Protein AF-A0A937QI28-F1 (afdb_monomer_lite)

Sequence (176 aa):
MDSVILGILVTLAVWIFMKRRRINKGSSGILSRLFKGSRSQAQPPPEIPPEQRQIPRIGKAGTITKGQLKALKTNYFETTKQWSFEEAALVLDAVTYLRAVCTQFTGKKLPPIEVQNELLVFILKDKDLRDYIRNWGNNWRKTGVKDEIPKLKHNSQFEKVAEQITELIKIVEGSE

Structure (mmCIF, N/CA/C/O backbone):
data_AF-A0A937QI28-F1
#
_entry.id   AF-A0A937QI28-F1
#
loop_
_atom_site.group_PDB
_atom_site.id
_atom_site.type_symbol
_atom_site.label_atom_id
_atom_site.label_alt_id
_atom_site.label_comp_id
_atom_site.label_asym_id
_atom_site.label_entity_id
_atom_site.label_seq_id
_atom_site.pdbx_PDB_ins_code
_atom_site.Cartn_x
_atom_site.Cartn_y
_atom_site.Cartn_z
_atom_site.occupancy
_atom_site.B_iso_or_equiv
_atom_site.auth_seq_id
_atom_site.auth_comp_id
_atom_site.auth_asym_id
_atom_site.auth_atom_id
_atom_site.pdbx_PDB_model_num
ATOM 1 N N . MET A 1 1 ? -34.881 4.479 -36.190 1.00 51.19 1 MET A N 1
ATOM 2 C CA . MET A 1 1 ? -34.831 5.836 -35.589 1.00 51.19 1 MET A CA 1
ATOM 3 C C . MET A 1 1 ? -33.680 5.904 -34.580 1.00 51.19 1 MET A C 1
ATOM 5 O O . MET A 1 1 ? -33.787 6.523 -33.529 1.00 51.19 1 MET A O 1
ATOM 9 N N . ASP A 1 2 ? -32.540 5.297 -34.926 1.00 55.69 2 ASP A N 1
ATOM 10 C CA . ASP A 1 2 ? -31.585 4.813 -33.919 1.00 55.69 2 ASP A CA 1
ATOM 11 C C . ASP A 1 2 ? -30.293 5.641 -33.878 1.00 55.69 2 ASP A C 1
ATOM 13 O O . ASP A 1 2 ? -29.611 5.688 -32.858 1.00 55.69 2 ASP A O 1
ATOM 17 N N . SER A 1 3 ? -29.984 6.384 -34.947 1.00 61.28 3 SER A N 1
ATOM 18 C CA . SER A 1 3 ? -28.769 7.210 -35.023 1.00 61.28 3 SER A CA 1
ATOM 19 C C . SER A 1 3 ? -28.861 8.521 -34.235 1.00 61.28 3 SER A C 1
ATOM 21 O O . SER A 1 3 ? -27.852 8.987 -33.712 1.00 61.28 3 SER A O 1
ATOM 23 N N . VAL A 1 4 ? -30.058 9.106 -34.099 1.00 63.91 4 VAL A N 1
ATOM 24 C CA . VAL A 1 4 ? -30.250 10.359 -33.340 1.00 63.91 4 VAL A CA 1
ATOM 25 C C . VAL A 1 4 ? -30.142 10.100 -31.836 1.00 63.91 4 VAL A C 1
ATOM 27 O O . VAL A 1 4 ? -29.481 10.850 -31.120 1.00 63.91 4 VAL A O 1
ATOM 30 N N . ILE A 1 5 ? -30.708 8.985 -31.366 1.00 65.31 5 ILE A N 1
ATOM 31 C CA . ILE A 1 5 ? -30.657 8.570 -29.958 1.00 65.31 5 ILE A CA 1
ATOM 32 C C . ILE A 1 5 ? -29.212 8.246 -29.548 1.00 65.31 5 ILE A C 1
ATOM 34 O O . ILE A 1 5 ? -28.769 8.649 -28.471 1.00 65.31 5 ILE A O 1
ATOM 38 N N . LEU A 1 6 ? -28.438 7.606 -30.435 1.00 62.44 6 LEU A N 1
ATOM 39 C CA . LEU A 1 6 ? -27.023 7.321 -30.185 1.00 62.44 6 LEU A CA 1
ATOM 40 C C . LEU A 1 6 ? -26.180 8.607 -30.106 1.00 62.44 6 LEU A C 1
ATOM 42 O O . LEU A 1 6 ? -25.322 8.731 -29.234 1.00 62.44 6 LEU A O 1
ATOM 46 N N . GLY A 1 7 ? -26.461 9.592 -30.967 1.00 65.75 7 GLY A N 1
ATOM 47 C CA . GLY A 1 7 ? -25.787 10.893 -30.947 1.00 65.75 7 GLY A CA 1
ATOM 48 C C . GLY A 1 7 ? -26.010 11.667 -29.643 1.00 65.75 7 GLY A C 1
ATOM 49 O O . GLY A 1 7 ? -25.064 12.237 -29.091 1.00 65.75 7 GLY A O 1
ATOM 50 N N . ILE A 1 8 ? -27.235 11.623 -29.107 1.00 73.44 8 ILE A N 1
ATOM 51 C CA . ILE A 1 8 ? -27.602 12.256 -27.828 1.00 73.44 8 ILE A CA 1
ATOM 52 C C . ILE A 1 8 ? -26.935 11.534 -26.645 1.00 73.44 8 ILE A C 1
ATOM 54 O O . ILE A 1 8 ? -26.416 12.176 -25.732 1.00 73.44 8 ILE A O 1
ATOM 58 N N . LEU A 1 9 ? -26.862 10.200 -26.675 1.00 67.50 9 LEU A N 1
ATOM 59 C CA . LEU A 1 9 ? -26.188 9.416 -25.634 1.00 67.50 9 LEU A CA 1
ATOM 60 C C . LEU A 1 9 ? -24.677 9.673 -25.583 1.00 67.50 9 LEU A C 1
ATOM 62 O O . LEU A 1 9 ? -24.117 9.825 -24.496 1.00 67.50 9 LEU A O 1
ATOM 66 N N . VAL A 1 10 ? -24.013 9.772 -26.738 1.00 71.62 10 VAL A N 1
ATOM 67 C CA . VAL A 1 10 ? -22.568 10.050 -26.798 1.00 71.62 10 VAL A CA 1
ATOM 68 C C . VAL A 1 10 ? -22.261 11.467 -26.313 1.00 71.62 10 VAL A C 1
ATOM 70 O O . VAL A 1 10 ? -21.320 11.663 -25.542 1.00 71.62 10 VAL A O 1
ATOM 73 N N . THR A 1 11 ? -23.074 12.456 -26.690 1.00 68.06 11 THR A N 1
ATOM 74 C CA . THR A 1 11 ? -22.901 13.834 -26.203 1.00 68.06 11 THR A CA 1
ATOM 75 C C . THR A 1 11 ? -23.165 13.954 -24.703 1.00 68.06 11 THR A C 1
ATOM 77 O O . THR A 1 11 ? -22.391 14.622 -24.015 1.00 68.06 11 THR A O 1
ATOM 80 N N . LEU A 1 12 ? -24.156 13.241 -24.155 1.00 62.56 12 LEU A N 1
ATOM 81 C CA . LEU A 1 12 ? -24.378 13.163 -22.707 1.00 62.56 12 LEU A CA 1
ATOM 82 C C . LEU A 1 12 ? -23.222 12.468 -21.976 1.00 62.56 12 LEU A C 1
ATOM 84 O O . LEU A 1 12 ? -22.781 12.959 -20.938 1.00 62.56 12 LEU A O 1
ATOM 88 N N . ALA A 1 13 ? -22.674 11.381 -22.523 1.00 64.75 13 ALA A N 1
ATOM 89 C CA . ALA A 1 13 ? -21.540 10.677 -21.926 1.00 64.75 13 ALA A CA 1
ATOM 90 C C . ALA A 1 13 ? -20.270 11.545 -21.902 1.00 64.75 13 ALA A C 1
ATOM 92 O O . ALA A 1 13 ? -19.591 11.621 -20.876 1.00 64.75 13 ALA A O 1
ATOM 93 N N . VAL A 1 14 ? -19.976 12.259 -22.995 1.00 68.38 14 VAL A N 1
ATOM 94 C CA . VAL A 1 14 ? -18.844 13.1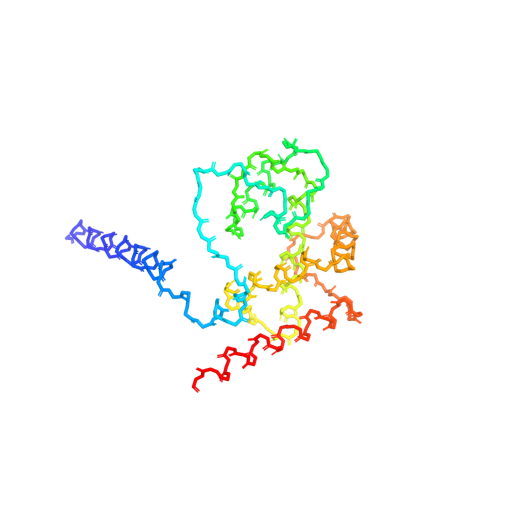96 -23.072 1.00 68.38 14 VAL A CA 1
ATOM 95 C C . VAL A 1 14 ? -19.069 14.400 -22.158 1.00 68.38 14 VAL A C 1
ATOM 97 O O . VAL A 1 14 ? -18.143 14.812 -21.459 1.00 68.38 14 VAL A O 1
ATOM 100 N N . TRP A 1 15 ? -20.290 14.934 -22.082 1.00 74.38 15 TRP A N 1
ATOM 101 C CA . TRP A 1 15 ? -20.614 16.047 -21.191 1.00 74.38 15 TRP A CA 1
ATOM 102 C C . TRP A 1 15 ? -20.521 15.653 -19.713 1.00 74.38 15 TRP A C 1
ATOM 104 O O . TRP A 1 15 ? -19.914 16.386 -18.936 1.00 74.38 15 TRP A O 1
ATOM 114 N N . ILE A 1 16 ? -21.013 14.474 -19.318 1.00 68.50 16 ILE A N 1
ATOM 115 C CA . ILE A 1 16 ? -20.854 13.932 -17.957 1.00 68.50 16 ILE A CA 1
ATOM 116 C C . ILE A 1 16 ? -19.370 13.690 -17.648 1.00 68.50 16 ILE A C 1
ATOM 118 O O . ILE A 1 16 ? -18.891 14.070 -16.577 1.00 68.50 16 ILE A O 1
ATOM 122 N N . PHE A 1 17 ? -18.611 13.135 -18.597 1.00 63.41 17 PHE A N 1
ATOM 123 C CA . PHE A 1 17 ? -17.169 12.921 -18.459 1.00 63.41 17 PHE A CA 1
ATOM 124 C C . PHE A 1 17 ? -16.392 14.244 -18.306 1.00 63.41 17 PHE A C 1
ATOM 126 O O . PHE A 1 17 ? -15.513 14.362 -17.446 1.00 63.41 17 PHE A O 1
ATOM 133 N N . MET A 1 18 ? -16.749 15.279 -19.072 1.00 68.88 18 MET A N 1
ATOM 134 C CA . MET A 1 18 ? -16.146 16.613 -18.977 1.00 68.88 18 MET A CA 1
ATOM 135 C C . MET A 1 18 ? -16.598 17.380 -17.728 1.00 68.88 18 MET A C 1
ATOM 137 O O . MET A 1 18 ? -15.780 18.065 -17.111 1.00 68.88 18 MET A O 1
ATOM 141 N N . LYS A 1 19 ? -17.858 17.241 -17.303 1.00 54.84 19 LYS A N 1
ATOM 142 C CA . LYS A 1 19 ? -18.390 17.837 -16.069 1.00 54.84 19 LYS A CA 1
ATOM 143 C C . LYS A 1 19 ? -17.710 17.238 -14.836 1.00 54.84 19 LYS A C 1
ATOM 145 O O . LYS A 1 19 ? -17.299 17.986 -13.953 1.00 54.84 19 LYS A O 1
ATOM 150 N N . ARG A 1 20 ? -17.457 15.922 -14.830 1.00 49.38 20 ARG A N 1
ATOM 151 C CA . ARG A 1 20 ? -16.676 15.244 -13.779 1.00 49.38 20 ARG A CA 1
ATOM 152 C C . ARG A 1 20 ? -15.210 15.701 -13.754 1.00 49.38 20 ARG A C 1
ATOM 154 O O . ARG A 1 20 ? -14.646 15.864 -12.678 1.00 49.38 20 ARG A O 1
ATOM 161 N N . ARG A 1 21 ? -14.610 16.016 -14.912 1.00 53.75 21 ARG A N 1
ATOM 162 C CA . ARG A 1 21 ? -13.269 16.637 -14.979 1.00 53.75 21 ARG A CA 1
ATOM 163 C C . ARG A 1 21 ? -13.235 18.111 -14.556 1.00 53.75 21 ARG A C 1
ATOM 165 O O . ARG A 1 21 ? -12.201 18.545 -14.056 1.00 53.75 21 ARG A O 1
ATOM 172 N N . ARG A 1 22 ? -14.316 18.886 -14.728 1.00 48.72 22 ARG A N 1
ATOM 173 C CA . ARG A 1 22 ? -14.370 20.293 -14.274 1.00 48.72 22 ARG A CA 1
ATOM 174 C C . ARG A 1 22 ? -14.576 20.434 -12.764 1.00 48.72 22 ARG A C 1
ATOM 176 O O . ARG A 1 22 ? -14.018 21.362 -12.190 1.00 48.72 22 ARG A O 1
ATOM 183 N N . ILE A 1 23 ? -15.273 19.503 -12.111 1.00 46.62 23 ILE A N 1
ATOM 184 C CA . ILE A 1 23 ? -15.376 19.481 -10.637 1.00 46.62 23 ILE A CA 1
ATOM 185 C C . ILE A 1 23 ? -13.998 19.193 -9.994 1.00 46.62 23 ILE A C 1
ATOM 187 O O . ILE A 1 23 ? -13.667 19.760 -8.955 1.00 46.62 23 ILE A O 1
ATOM 191 N N . ASN A 1 24 ? -13.114 18.468 -10.695 1.00 47.03 24 ASN A N 1
ATOM 192 C CA . ASN A 1 24 ? -11.718 18.236 -10.290 1.00 47.03 24 ASN A CA 1
ATOM 193 C C . ASN A 1 24 ? -10.749 19.418 -10.502 1.00 47.03 24 ASN A C 1
ATOM 195 O O . ASN A 1 24 ? -9.546 19.259 -10.308 1.00 47.03 24 ASN A O 1
ATOM 199 N N . LYS A 1 25 ? -11.236 20.612 -10.86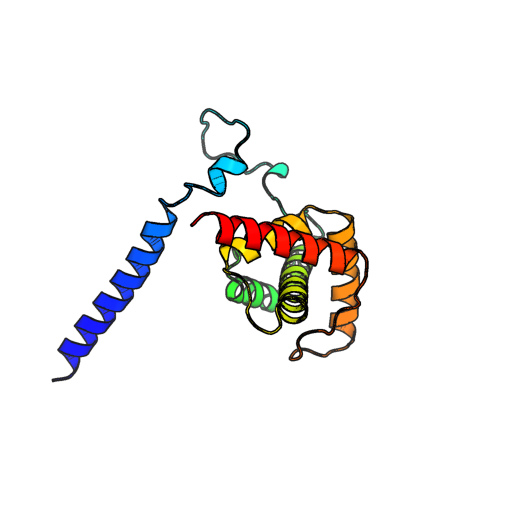7 1.00 45.38 25 LYS A N 1
ATOM 200 C CA . LYS A 1 25 ? -10.440 21.854 -10.815 1.00 45.38 25 LYS A CA 1
ATOM 201 C C . LYS A 1 25 ? -10.948 22.873 -9.787 1.00 45.38 25 LYS A C 1
ATOM 203 O O . LYS A 1 25 ? -10.423 23.979 -9.748 1.00 45.38 25 LYS A O 1
ATOM 208 N N . GLY A 1 26 ? -11.925 22.516 -8.947 1.00 45.94 26 GLY A N 1
ATOM 209 C CA . GLY A 1 26 ? -12.591 23.498 -8.082 1.00 45.94 26 GLY A CA 1
ATOM 210 C C . GLY A 1 26 ? -13.101 23.022 -6.725 1.00 45.94 26 GLY A C 1
ATOM 211 O O . GLY A 1 26 ? -13.805 23.791 -6.087 1.00 45.94 26 GLY A O 1
ATOM 212 N N . SER A 1 27 ? -12.760 21.819 -6.249 1.00 42.12 27 SER A N 1
ATOM 213 C CA . SER A 1 27 ? -13.142 21.373 -4.894 1.00 42.12 27 SER A CA 1
ATOM 214 C C . SER A 1 27 ? -11.938 21.009 -4.019 1.00 42.12 27 SER A C 1
ATOM 216 O O . SER A 1 27 ? -11.970 20.084 -3.215 1.00 42.12 27 SER A O 1
ATOM 218 N N . SER A 1 28 ? -10.861 21.786 -4.148 1.00 47.78 28 SER A N 1
ATOM 219 C CA . SER A 1 28 ? -9.776 21.887 -3.160 1.00 47.78 28 SER A CA 1
ATOM 220 C C . SER A 1 28 ? -10.195 22.826 -2.016 1.00 47.78 28 SER A C 1
ATOM 222 O O . SER A 1 28 ? -9.581 23.869 -1.785 1.00 47.78 28 SER A O 1
ATOM 224 N N . GLY A 1 29 ? -11.317 22.512 -1.364 1.00 44.38 29 GLY A N 1
ATOM 225 C CA . GLY A 1 29 ? -11.944 23.391 -0.375 1.00 44.38 29 GLY A CA 1
ATOM 226 C C . GLY A 1 29 ? -11.656 23.014 1.073 1.00 44.38 29 GLY A C 1
ATOM 227 O O . GLY A 1 29 ? -11.327 23.891 1.860 1.00 44.38 29 GLY A O 1
ATOM 228 N N . ILE A 1 30 ? -11.764 21.733 1.432 1.00 49.25 30 ILE A N 1
ATOM 229 C CA . ILE A 1 30 ? -11.817 21.321 2.847 1.00 49.25 30 ILE A CA 1
ATOM 230 C C . ILE A 1 30 ? -10.573 20.514 3.225 1.00 49.25 30 ILE A C 1
ATOM 232 O O . ILE A 1 30 ? -9.759 20.987 4.016 1.00 49.25 30 ILE A O 1
ATOM 236 N N . LEU A 1 31 ? -10.328 19.378 2.564 1.00 47.03 31 LEU A N 1
ATOM 237 C CA . LEU A 1 31 ? -9.132 18.561 2.815 1.00 47.03 31 LEU A CA 1
ATOM 238 C C . LEU A 1 31 ? -7.833 19.331 2.535 1.00 47.03 31 LEU A C 1
ATOM 240 O O . LEU A 1 31 ? -6.912 19.327 3.340 1.00 47.03 31 LEU A O 1
ATOM 244 N N . SER A 1 32 ? -7.768 20.110 1.454 1.00 49.22 32 SER A N 1
ATOM 245 C CA . SER A 1 32 ? -6.570 20.896 1.136 1.00 49.22 32 SER A CA 1
ATOM 246 C C . SER A 1 32 ? -6.347 22.119 2.030 1.00 49.22 32 SER A C 1
ATOM 248 O O . SER A 1 32 ? -5.283 22.716 1.922 1.00 49.22 32 SER A O 1
ATOM 250 N N . ARG A 1 33 ? -7.318 22.550 2.851 1.00 48.81 33 ARG A N 1
ATOM 251 C CA . ARG A 1 33 ? -7.133 23.660 3.811 1.00 48.81 33 ARG A CA 1
ATOM 252 C C . ARG A 1 33 ? -6.566 23.178 5.144 1.00 48.81 33 ARG A C 1
ATOM 254 O O . ARG A 1 33 ? -5.820 23.922 5.766 1.00 48.81 33 ARG A O 1
ATOM 261 N N . LEU A 1 34 ? -6.845 21.932 5.526 1.00 52.25 34 LEU A N 1
ATOM 262 C CA . LEU A 1 34 ? -6.306 21.318 6.742 1.00 52.25 34 LEU A CA 1
ATOM 263 C C . LEU A 1 34 ? -4.800 21.011 6.647 1.00 52.25 34 LEU A C 1
ATOM 265 O O . LEU A 1 34 ? -4.119 20.981 7.664 1.00 52.25 34 LEU A O 1
ATOM 269 N N . PHE A 1 35 ? -4.255 20.856 5.435 1.00 49.03 35 PHE A N 1
ATOM 270 C CA . PHE A 1 35 ? -2.873 20.398 5.224 1.00 49.03 35 PHE A CA 1
ATOM 271 C C . PHE A 1 35 ? -1.940 21.420 4.542 1.00 49.03 35 PHE A C 1
ATOM 273 O O . PHE A 1 35 ? -0.882 21.049 4.032 1.00 49.03 35 PHE A O 1
ATOM 280 N N . LYS A 1 36 ? -2.292 22.716 4.500 1.00 41.00 36 LYS A N 1
ATOM 281 C CA . LYS A 1 36 ? -1.543 23.730 3.727 1.00 41.00 36 LYS A CA 1
ATOM 282 C C . LYS A 1 36 ? -0.691 24.654 4.600 1.00 41.00 36 LYS A C 1
ATOM 284 O O . LYS A 1 36 ? -1.049 25.799 4.854 1.00 41.00 36 LYS A O 1
ATOM 289 N N . GLY A 1 37 ? 0.487 24.171 4.987 1.00 37.31 37 GLY A N 1
ATOM 290 C CA . GLY A 1 37 ? 1.600 25.033 5.389 1.00 37.31 37 GLY A CA 1
ATOM 291 C C . GLY A 1 37 ? 2.241 25.701 4.163 1.00 37.31 37 GLY A C 1
ATOM 292 O O . GLY A 1 37 ? 2.741 25.010 3.282 1.00 37.31 37 GLY A O 1
ATOM 293 N N . SER A 1 38 ? 2.153 27.034 4.111 1.00 46.91 38 SER A N 1
ATOM 294 C CA . SER A 1 38 ? 2.869 28.034 3.292 1.00 46.91 38 SER A CA 1
ATOM 295 C C . SER A 1 38 ? 3.606 27.612 2.010 1.00 46.91 38 SER A C 1
ATOM 297 O O . SER A 1 38 ? 4.664 26.988 2.057 1.00 46.91 38 SER A O 1
ATOM 299 N N . ARG A 1 39 ? 3.179 28.165 0.861 1.00 36.25 39 ARG A N 1
ATOM 300 C CA . ARG A 1 39 ? 4.106 28.497 -0.241 1.00 36.25 39 ARG A CA 1
ATOM 301 C C . ARG A 1 39 ? 3.553 29.607 -1.141 1.00 36.25 39 ARG A C 1
ATOM 303 O O . ARG A 1 39 ? 2.498 29.436 -1.748 1.00 36.25 39 ARG A O 1
ATOM 310 N N . SER A 1 40 ? 4.298 30.709 -1.240 1.00 39.31 40 SER A N 1
ATOM 311 C CA . SER A 1 40 ? 4.074 31.811 -2.181 1.00 39.31 40 SER A CA 1
ATOM 312 C C . SER A 1 40 ? 5.148 31.838 -3.270 1.00 39.31 40 SER A C 1
ATOM 314 O O . SER A 1 40 ? 6.327 31.655 -2.987 1.00 39.31 40 SER A O 1
ATOM 316 N N . GLN A 1 41 ? 4.666 32.174 -4.469 1.00 39.19 41 GLN A N 1
ATOM 317 C CA . GLN A 1 41 ? 5.325 32.754 -5.647 1.00 39.19 41 GLN A CA 1
ATOM 318 C C . GLN A 1 41 ? 6.221 31.909 -6.568 1.00 39.19 41 GLN A C 1
ATOM 320 O O . GLN A 1 41 ? 6.757 30.862 -6.227 1.00 39.19 41 GLN A O 1
ATOM 325 N N . ALA A 1 42 ? 6.229 32.380 -7.818 1.00 48.72 42 ALA A N 1
ATOM 326 C CA . ALA A 1 42 ? 6.292 31.645 -9.071 1.00 48.72 42 ALA A CA 1
ATOM 327 C C . ALA A 1 42 ? 7.649 31.775 -9.781 1.00 48.72 42 ALA A C 1
ATOM 329 O O . ALA A 1 42 ? 8.267 32.835 -9.738 1.00 48.72 42 ALA A O 1
ATOM 330 N N . GLN A 1 43 ? 8.056 30.713 -10.485 1.00 30.94 43 GLN A N 1
ATOM 331 C CA . GLN A 1 43 ? 9.223 30.630 -11.377 1.00 30.94 43 GLN A CA 1
ATOM 332 C C . GLN A 1 43 ? 8.920 29.649 -12.544 1.00 30.94 43 GLN A C 1
ATOM 334 O O . GLN A 1 43 ? 7.990 28.845 -12.403 1.00 30.94 43 GLN A O 1
ATOM 339 N N . PRO A 1 44 ? 9.613 29.747 -13.707 1.00 38.59 44 PRO A N 1
ATOM 340 C CA . PRO A 1 44 ? 9.341 28.958 -14.930 1.00 38.59 44 PRO A CA 1
ATOM 341 C C . PRO A 1 44 ? 9.423 27.443 -14.664 1.00 38.59 44 PRO A C 1
ATOM 343 O O . PRO A 1 44 ? 10.032 27.085 -13.660 1.00 38.59 44 PRO A O 1
ATOM 346 N N . PRO A 1 45 ? 8.820 26.556 -15.500 1.00 44.50 45 PRO A N 1
ATOM 347 C CA . PRO A 1 45 ? 8.500 25.177 -15.116 1.00 44.50 45 PRO A CA 1
ATOM 348 C C . PRO A 1 45 ? 9.737 24.463 -14.562 1.00 44.50 45 PRO A C 1
ATOM 350 O O . PRO A 1 45 ? 10.634 24.126 -15.337 1.00 44.50 45 PRO A O 1
ATOM 353 N N . PRO A 1 46 ? 9.831 24.277 -13.236 1.00 38.59 46 PRO A N 1
ATOM 354 C CA . PRO A 1 46 ? 11.041 23.748 -12.648 1.00 38.59 46 PRO A CA 1
ATOM 355 C C . PRO A 1 46 ? 11.113 22.260 -12.973 1.00 38.59 46 PRO A C 1
ATOM 357 O O . PRO A 1 46 ? 10.103 21.551 -12.916 1.00 38.59 46 PRO A O 1
ATOM 360 N N . GLU A 1 47 ? 12.313 21.770 -13.281 1.00 47.97 47 GLU A N 1
ATOM 361 C CA . GLU A 1 47 ? 12.625 20.357 -13.097 1.00 47.97 47 GLU A CA 1
ATOM 362 C C . GLU A 1 47 ? 12.214 19.995 -11.671 1.00 47.97 47 GLU A C 1
ATOM 364 O O . GLU A 1 47 ? 12.791 20.490 -10.706 1.00 47.97 47 GLU A O 1
ATOM 369 N N . ILE A 1 48 ? 11.135 19.219 -11.546 1.00 41.47 48 ILE A N 1
ATOM 370 C CA . ILE A 1 48 ? 10.502 18.887 -10.270 1.00 41.47 48 ILE A CA 1
ATOM 371 C C . ILE A 1 48 ? 11.593 18.323 -9.345 1.00 41.47 48 ILE A C 1
ATOM 373 O O . ILE A 1 48 ? 12.090 17.221 -9.627 1.00 41.47 48 ILE A O 1
ATOM 377 N N . PRO A 1 49 ? 11.980 19.044 -8.269 1.00 38.09 49 PRO A N 1
ATOM 378 C CA . PRO A 1 49 ? 13.031 18.604 -7.366 1.00 38.09 49 PRO A CA 1
ATOM 379 C C . PRO A 1 49 ? 12.686 17.217 -6.822 1.00 38.09 49 PRO A C 1
ATOM 381 O O . PRO A 1 49 ? 11.502 16.926 -6.611 1.00 38.09 49 PRO A O 1
ATOM 384 N N . PRO A 1 50 ? 13.672 16.341 -6.575 1.00 47.06 50 PRO A N 1
ATOM 385 C CA . PRO A 1 50 ? 13.415 14.972 -6.140 1.00 47.06 50 PRO A CA 1
ATOM 386 C C . PRO A 1 50 ? 12.515 14.880 -4.893 1.00 47.06 50 PRO A C 1
ATOM 388 O O . PRO A 1 50 ? 11.776 13.909 -4.770 1.00 47.06 50 PRO A O 1
ATOM 391 N N . GLU A 1 51 ? 12.489 15.914 -4.047 1.00 40.06 51 GLU A N 1
ATOM 392 C CA . GLU A 1 51 ? 11.625 16.038 -2.861 1.00 40.06 51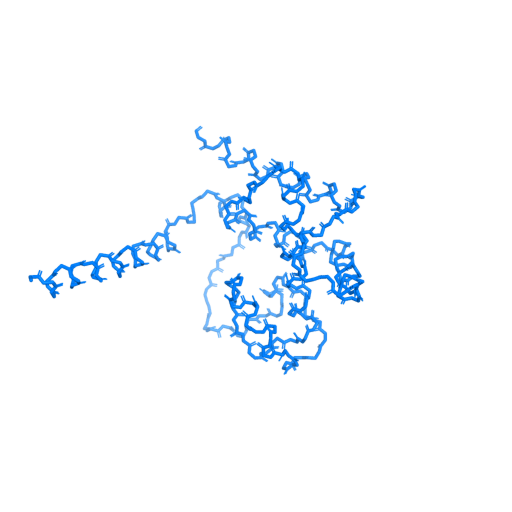 GLU A CA 1
ATOM 393 C C . GLU A 1 51 ? 10.118 16.156 -3.153 1.00 40.06 51 GLU A C 1
ATOM 395 O O . GLU A 1 51 ? 9.300 15.818 -2.302 1.00 40.06 51 GLU A O 1
ATOM 400 N N . GLN A 1 52 ? 9.711 16.596 -4.349 1.00 39.41 52 GLN A N 1
ATOM 401 C CA . GLN A 1 52 ? 8.291 16.644 -4.735 1.00 39.41 52 GLN A CA 1
ATOM 402 C C . GLN A 1 52 ? 7.772 15.301 -5.270 1.00 39.41 52 GLN A C 1
ATOM 404 O O . GLN A 1 52 ? 6.569 15.141 -5.492 1.00 39.41 52 GLN A O 1
ATOM 409 N N . ARG A 1 53 ? 8.645 14.297 -5.429 1.00 45.19 53 ARG A N 1
ATOM 410 C CA . ARG A 1 53 ? 8.217 12.908 -5.613 1.00 45.19 53 ARG A CA 1
ATOM 411 C C . ARG A 1 53 ? 7.931 12.351 -4.225 1.00 45.19 53 ARG A C 1
ATOM 413 O O . ARG A 1 53 ? 8.824 11.869 -3.545 1.00 45.19 53 ARG A O 1
ATOM 420 N N . GLN A 1 54 ? 6.668 12.390 -3.813 1.00 53.84 54 GLN A N 1
ATOM 421 C CA . GLN A 1 54 ? 6.210 11.832 -2.530 1.00 53.84 54 GLN A CA 1
ATOM 422 C C . GLN A 1 54 ? 6.402 10.301 -2.414 1.00 53.84 54 GLN A C 1
ATOM 424 O O . GLN A 1 54 ? 6.040 9.704 -1.406 1.00 53.84 54 GLN A O 1
ATOM 429 N N . ILE A 1 55 ? 6.965 9.667 -3.446 1.00 59.59 55 ILE A N 1
ATOM 430 C CA . ILE A 1 55 ? 7.288 8.247 -3.534 1.00 59.59 55 ILE A CA 1
ATOM 431 C C . ILE A 1 55 ? 8.818 8.136 -3.571 1.00 59.59 55 ILE A C 1
ATOM 433 O O . ILE A 1 55 ? 9.444 8.813 -4.397 1.00 59.59 55 ILE A O 1
ATOM 437 N N . PRO A 1 56 ? 9.441 7.302 -2.720 1.00 64.31 56 PRO A N 1
ATOM 438 C CA . PRO A 1 56 ? 10.890 7.151 -2.719 1.00 64.31 56 PRO A CA 1
ATOM 439 C C . PRO A 1 56 ? 11.376 6.624 -4.068 1.00 64.31 56 PRO A C 1
ATOM 441 O O . PRO A 1 56 ? 10.831 5.658 -4.606 1.00 64.31 56 PRO A O 1
ATOM 444 N N . ARG A 1 57 ? 12.434 7.248 -4.594 1.00 77.19 57 ARG A N 1
ATOM 445 C CA . ARG A 1 57 ? 13.107 6.755 -5.794 1.00 77.19 57 ARG A CA 1
ATOM 446 C C . ARG A 1 57 ? 13.972 5.556 -5.435 1.00 77.19 57 ARG A C 1
ATOM 448 O O . ARG A 1 57 ? 14.906 5.687 -4.648 1.00 77.19 57 ARG A O 1
ATOM 455 N N . ILE A 1 58 ? 13.638 4.390 -5.978 1.00 81.06 58 ILE A N 1
ATOM 456 C CA . ILE A 1 58 ? 14.315 3.122 -5.681 1.00 81.06 58 ILE A CA 1
ATOM 457 C C . ILE A 1 58 ? 14.588 2.359 -6.969 1.00 81.06 58 ILE A C 1
ATOM 459 O O . ILE A 1 58 ? 13.772 2.372 -7.878 1.00 81.06 58 ILE A O 1
ATOM 463 N N . GLY A 1 59 ? 15.718 1.662 -7.046 1.00 84.56 59 GLY A N 1
ATOM 464 C CA . GLY A 1 59 ? 16.066 0.866 -8.224 1.00 84.56 59 GLY A CA 1
ATOM 465 C C . GLY A 1 59 ? 16.528 1.690 -9.428 1.00 84.56 59 GLY A C 1
ATOM 466 O O . GLY A 1 59 ? 16.881 2.864 -9.311 1.00 84.56 59 GLY A O 1
ATOM 467 N N . LYS A 1 60 ? 16.568 1.050 -10.601 1.00 85.50 60 LYS A N 1
ATOM 468 C CA . LYS A 1 60 ? 17.085 1.660 -11.836 1.00 85.50 60 LYS A CA 1
ATOM 469 C C . LYS A 1 60 ? 15.944 2.253 -12.659 1.00 85.50 60 LYS A C 1
ATOM 471 O O . LYS A 1 60 ? 15.069 1.519 -13.119 1.00 85.50 60 LYS A O 1
ATOM 476 N N . ALA A 1 61 ? 15.969 3.565 -12.880 1.00 87.88 61 ALA A N 1
ATOM 477 C CA . ALA A 1 61 ? 14.997 4.250 -13.732 1.00 87.88 61 ALA A CA 1
ATOM 478 C C . ALA A 1 61 ? 14.943 3.620 -15.135 1.00 87.88 61 ALA A C 1
ATOM 480 O O . ALA A 1 61 ? 15.961 3.173 -15.669 1.00 87.88 61 ALA A O 1
ATOM 481 N N . GLY A 1 62 ? 13.753 3.562 -15.734 1.00 85.12 62 GLY A N 1
ATOM 482 C CA . GLY A 1 62 ? 13.588 2.993 -17.075 1.00 85.12 62 GLY A CA 1
ATOM 483 C C . GLY A 1 62 ? 13.425 1.476 -17.131 1.00 85.12 62 GLY A C 1
ATOM 484 O O . GLY A 1 62 ? 13.287 0.931 -18.223 1.00 85.12 62 GLY A O 1
ATOM 485 N N . THR A 1 63 ? 13.434 0.783 -15.990 1.00 90.19 63 THR A N 1
ATOM 486 C CA . THR A 1 63 ? 13.316 -0.688 -15.937 1.00 90.19 63 THR A CA 1
ATOM 487 C C . THR A 1 63 ? 11.883 -1.195 -15.764 1.00 90.19 63 THR A C 1
ATOM 489 O O . THR A 1 63 ? 11.664 -2.405 -15.720 1.00 90.19 63 THR A O 1
ATOM 492 N N . ILE A 1 64 ? 10.891 -0.300 -15.693 1.00 90.75 64 ILE A N 1
ATOM 493 C CA . ILE A 1 64 ? 9.480 -0.682 -15.589 1.00 90.75 64 ILE A CA 1
ATOM 494 C C . ILE A 1 64 ? 9.040 -1.598 -16.744 1.00 90.75 64 ILE A C 1
ATOM 496 O O . ILE A 1 64 ? 9.294 -1.349 -17.924 1.00 90.75 64 ILE A O 1
ATOM 500 N N . THR A 1 65 ? 8.306 -2.657 -16.407 1.00 90.75 65 THR A N 1
ATOM 501 C CA . THR A 1 65 ? 7.775 -3.599 -17.401 1.00 90.75 65 THR A CA 1
ATOM 502 C C . THR A 1 65 ? 6.458 -3.116 -18.012 1.00 90.75 65 THR A C 1
ATOM 504 O O . THR A 1 65 ? 5.676 -2.395 -17.389 1.00 90.75 65 THR A O 1
ATOM 507 N N . LYS A 1 66 ? 6.133 -3.592 -19.225 1.00 90.62 66 LYS A N 1
ATOM 508 C CA . LYS A 1 66 ? 4.824 -3.335 -19.861 1.00 90.62 66 LYS A CA 1
ATOM 509 C C . LYS A 1 66 ? 3.650 -3.788 -18.980 1.00 90.62 66 LYS A C 1
ATOM 511 O O . LYS A 1 66 ? 2.620 -3.119 -18.946 1.00 90.62 66 LYS A O 1
ATOM 516 N N . GLY A 1 67 ? 3.814 -4.902 -18.262 1.00 88.88 67 GLY A N 1
ATOM 517 C CA . GLY A 1 67 ? 2.812 -5.426 -17.332 1.00 88.88 67 GLY A CA 1
ATOM 518 C C . GLY A 1 67 ? 2.548 -4.473 -16.166 1.00 88.88 67 GLY A C 1
ATOM 519 O O . GLY A 1 67 ? 1.396 -4.132 -15.906 1.00 88.88 67 GLY A O 1
ATOM 520 N N . GLN A 1 68 ? 3.606 -3.968 -15.527 1.00 88.12 68 GLN A N 1
ATOM 521 C CA . GLN A 1 68 ? 3.488 -2.975 -14.455 1.00 88.12 68 GLN A CA 1
ATOM 522 C C . GLN A 1 68 ? 2.893 -1.660 -14.955 1.00 88.12 68 GLN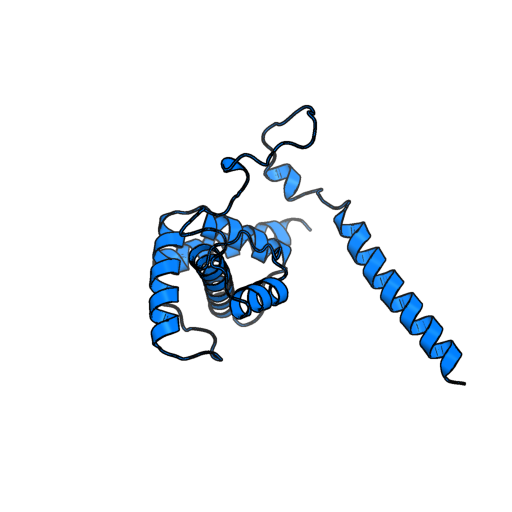 A C 1
ATOM 524 O O . GLN A 1 68 ? 2.037 -1.088 -14.292 1.00 88.12 68 GLN A O 1
ATOM 529 N N . LEU A 1 69 ? 3.273 -1.210 -16.151 1.00 87.69 69 LEU A N 1
ATOM 530 C CA . LEU A 1 69 ? 2.732 0.014 -16.737 1.00 87.69 69 LEU A CA 1
ATOM 531 C C . LEU A 1 69 ? 1.224 -0.111 -17.017 1.00 87.69 69 LEU A C 1
ATOM 533 O O . LEU A 1 69 ? 0.462 0.816 -16.742 1.00 87.69 69 LEU A O 1
ATOM 537 N N . LYS A 1 70 ? 0.770 -1.283 -17.485 1.00 89.81 70 LYS A N 1
ATOM 538 C CA . LYS A 1 70 ? -0.661 -1.596 -17.615 1.00 89.81 70 LYS A CA 1
ATOM 539 C C . LYS A 1 70 ? -1.358 -1.602 -16.250 1.00 89.81 70 LYS A C 1
ATOM 541 O O . LYS A 1 70 ? -2.412 -0.990 -16.125 1.00 89.81 70 LYS A O 1
ATOM 546 N N . ALA A 1 71 ? -0.769 -2.236 -15.236 1.00 85.69 71 ALA A N 1
ATOM 547 C CA . ALA A 1 71 ? -1.340 -2.295 -13.890 1.00 85.69 71 ALA A CA 1
ATOM 548 C C . ALA A 1 71 ? -1.431 -0.909 -13.223 1.00 85.69 71 ALA A C 1
ATOM 550 O O . ALA A 1 71 ? -2.451 -0.587 -12.617 1.00 85.69 71 ALA A O 1
ATOM 551 N N . LEU A 1 72 ? -0.415 -0.057 -13.379 1.00 84.56 72 LEU A N 1
ATOM 552 C CA . LEU A 1 72 ? -0.440 1.332 -12.912 1.00 84.56 72 LEU A CA 1
ATOM 553 C C . LEU A 1 72 ? -1.555 2.121 -13.601 1.00 84.56 72 LEU A C 1
ATOM 555 O O . LEU A 1 72 ? -2.336 2.787 -12.927 1.00 84.56 72 LEU A O 1
ATOM 559 N N . LYS A 1 73 ? -1.700 1.967 -14.925 1.00 85.38 73 LYS A N 1
ATOM 560 C CA . LYS A 1 73 ? -2.794 2.583 -15.688 1.00 85.38 73 LYS A CA 1
ATOM 561 C C . LYS A 1 73 ? -4.169 2.140 -15.186 1.00 85.38 73 LYS A C 1
ATOM 563 O O . LYS A 1 73 ? -5.058 2.973 -15.050 1.00 85.38 73 LYS A O 1
ATOM 568 N N . THR A 1 74 ? -4.345 0.847 -14.904 1.00 84.81 74 THR A N 1
ATOM 569 C CA . THR A 1 74 ? -5.594 0.296 -14.349 1.00 84.81 74 THR A CA 1
ATOM 570 C C . THR A 1 74 ? -5.923 0.885 -12.979 1.00 84.81 74 THR A C 1
ATOM 572 O O . THR A 1 74 ? -7.091 1.070 -12.663 1.00 84.81 74 THR A O 1
ATOM 575 N N . ASN A 1 75 ? -4.905 1.221 -12.188 1.00 79.00 75 ASN A N 1
ATOM 576 C CA . ASN A 1 75 ? -5.066 1.876 -10.893 1.00 79.00 75 ASN A CA 1
ATOM 577 C C . ASN A 1 75 ? -4.991 3.413 -10.977 1.00 79.00 75 ASN A C 1
ATOM 579 O O . ASN A 1 75 ? -4.826 4.065 -9.954 1.00 79.00 75 ASN A O 1
ATOM 583 N N . TYR A 1 76 ? -5.135 3.988 -12.177 1.00 80.06 76 TYR A N 1
ATOM 584 C CA . TYR A 1 76 ? -5.179 5.433 -12.432 1.00 80.06 76 TYR A CA 1
ATOM 585 C C . TYR A 1 76 ? -3.911 6.220 -12.053 1.00 80.06 76 TYR A C 1
ATOM 587 O O . TYR A 1 76 ? -3.972 7.437 -11.891 1.00 80.06 76 TYR A O 1
ATOM 595 N N . PHE A 1 77 ? -2.753 5.559 -11.975 1.00 80.25 77 PHE A N 1
ATOM 596 C CA . PHE A 1 77 ? -1.469 6.238 -11.785 1.00 80.25 77 PHE A CA 1
ATOM 597 C C . PHE A 1 77 ? -0.928 6.825 -13.091 1.00 80.25 77 PHE A C 1
ATOM 599 O O . PHE A 1 77 ? -1.196 6.326 -14.191 1.00 80.25 77 PHE A O 1
ATOM 606 N N . GLU A 1 78 ? -0.102 7.865 -12.960 1.00 75.56 78 GLU A N 1
ATOM 607 C CA . GLU A 1 78 ? 0.660 8.409 -14.080 1.00 75.56 78 GLU A CA 1
ATOM 608 C C . GLU A 1 78 ? 1.618 7.358 -14.638 1.00 75.56 78 GLU A C 1
ATOM 610 O O . GLU A 1 78 ? 2.477 6.817 -13.943 1.00 75.56 78 GLU A O 1
ATOM 615 N N . THR A 1 79 ? 1.481 7.083 -15.932 1.00 76.25 79 THR A N 1
ATOM 616 C CA . THR A 1 79 ? 2.336 6.119 -16.619 1.00 76.25 79 THR A CA 1
ATOM 617 C C . THR A 1 79 ? 3.465 6.855 -17.317 1.00 76.25 79 THR A C 1
ATOM 619 O O . THR A 1 79 ? 3.273 7.465 -18.365 1.00 76.25 79 THR A O 1
ATOM 622 N N . THR A 1 80 ? 4.668 6.799 -16.746 1.00 79.31 80 THR A N 1
ATOM 623 C CA . THR A 1 80 ? 5.871 7.311 -17.408 1.00 79.31 80 THR A CA 1
ATOM 624 C C . THR A 1 80 ? 6.919 6.212 -17.505 1.00 79.31 80 THR A C 1
ATOM 626 O O . THR A 1 80 ? 7.052 5.366 -16.622 1.00 79.31 80 THR A O 1
ATOM 629 N N . LYS A 1 81 ? 7.689 6.208 -18.599 1.00 79.25 81 LYS A N 1
ATOM 630 C CA . LYS A 1 81 ? 8.763 5.222 -18.802 1.00 79.25 81 LYS A CA 1
ATOM 631 C C . LYS A 1 81 ? 9.934 5.410 -17.835 1.00 79.25 81 LYS A C 1
ATOM 633 O O . LYS A 1 81 ? 10.812 4.570 -17.817 1.00 79.25 81 LYS A O 1
ATOM 638 N N . GLN A 1 82 ? 9.955 6.491 -17.057 1.00 83.00 82 GLN A N 1
ATOM 639 C CA . GLN A 1 82 ? 11.042 6.805 -16.127 1.00 83.00 82 GLN A CA 1
ATOM 640 C C . GLN A 1 82 ? 10.964 6.019 -14.814 1.00 83.00 82 GLN A C 1
ATOM 642 O O . GLN A 1 82 ? 11.916 6.038 -14.040 1.00 83.00 82 GLN A O 1
ATOM 647 N N . TRP A 1 83 ? 9.856 5.320 -14.560 1.00 81.69 83 TRP A N 1
ATOM 648 C CA . TRP A 1 83 ? 9.710 4.487 -13.371 1.00 81.69 83 TRP A CA 1
ATOM 649 C C . TRP A 1 83 ? 10.704 3.329 -13.405 1.00 81.69 83 TRP A C 1
ATOM 651 O O . TRP A 1 83 ? 10.975 2.743 -14.462 1.00 81.69 83 TRP A O 1
ATOM 661 N N . SER A 1 84 ? 11.236 2.984 -12.240 1.00 89.19 84 SER A N 1
ATOM 662 C CA . SER A 1 84 ? 11.924 1.710 -12.070 1.00 89.19 84 SER A CA 1
ATOM 663 C C . SER A 1 84 ? 10.927 0.564 -11.883 1.00 89.19 84 SER A C 1
ATOM 665 O O . SER A 1 84 ? 9.746 0.762 -11.570 1.00 89.19 84 SER A O 1
ATOM 667 N N . PHE A 1 85 ? 11.417 -0.660 -12.060 1.00 90.00 85 PHE A N 1
ATOM 668 C CA . PHE A 1 85 ? 10.685 -1.865 -11.706 1.00 90.00 85 PHE A CA 1
ATOM 669 C C . PHE A 1 85 ? 10.287 -1.867 -10.223 1.00 90.00 85 PHE A C 1
ATOM 671 O O . PHE A 1 85 ? 9.143 -2.182 -9.895 1.00 90.00 85 PHE A O 1
ATOM 678 N N . GLU A 1 86 ? 11.214 -1.511 -9.334 1.00 89.19 86 GLU A N 1
ATOM 679 C CA . GLU A 1 86 ? 11.036 -1.547 -7.884 1.00 89.19 86 GLU A CA 1
ATOM 680 C C . GLU A 1 86 ? 10.034 -0.496 -7.397 1.00 89.19 86 GLU A C 1
ATOM 682 O O . GLU A 1 86 ? 9.214 -0.796 -6.532 1.00 89.19 86 GLU A O 1
ATOM 687 N N . GLU A 1 87 ? 10.054 0.706 -7.980 1.00 87.38 87 GLU A N 1
ATOM 688 C CA . GLU A 1 87 ? 9.083 1.771 -7.698 1.00 87.38 87 GLU A CA 1
ATOM 689 C C . GLU A 1 87 ? 7.675 1.329 -8.074 1.00 87.38 87 GLU A C 1
ATOM 691 O O . GLU A 1 87 ? 6.747 1.411 -7.268 1.00 87.38 87 GLU A O 1
ATOM 696 N N . ALA A 1 88 ? 7.518 0.819 -9.298 1.00 89.31 88 ALA A N 1
ATOM 697 C CA . ALA A 1 88 ? 6.228 0.352 -9.778 1.00 89.31 88 ALA A CA 1
ATOM 698 C C . ALA A 1 88 ? 5.708 -0.819 -8.936 1.00 89.31 88 ALA A C 1
ATOM 700 O O . ALA A 1 88 ? 4.525 -0.856 -8.607 1.00 89.31 88 ALA A O 1
ATOM 701 N N . ALA A 1 89 ? 6.584 -1.755 -8.558 1.00 91.31 89 ALA A N 1
ATOM 702 C CA . ALA A 1 89 ? 6.227 -2.867 -7.685 1.00 91.31 89 ALA A CA 1
ATOM 703 C C . ALA A 1 89 ? 5.756 -2.378 -6.309 1.00 91.31 89 ALA A C 1
ATOM 705 O O . ALA A 1 89 ? 4.680 -2.777 -5.878 1.00 91.31 89 ALA A O 1
ATOM 706 N N . LEU A 1 90 ? 6.499 -1.472 -5.663 1.00 91.19 90 LEU A N 1
ATOM 707 C CA . LEU A 1 90 ? 6.144 -0.947 -4.343 1.00 91.19 90 LEU A CA 1
ATOM 708 C C . LEU A 1 90 ? 4.780 -0.247 -4.346 1.00 91.19 90 LEU A C 1
ATOM 710 O O . LEU A 1 90 ? 3.971 -0.479 -3.453 1.00 91.19 90 LEU A O 1
ATOM 714 N N . VAL A 1 91 ? 4.506 0.586 -5.353 1.00 89.56 91 VAL A N 1
ATOM 715 C CA . VAL A 1 91 ? 3.217 1.288 -5.464 1.00 89.56 91 VAL A CA 1
ATOM 716 C C . VAL A 1 91 ? 2.069 0.301 -5.669 1.00 89.56 91 VAL A C 1
ATOM 718 O O . VAL A 1 91 ? 1.039 0.405 -5.006 1.00 89.56 91 VAL A O 1
ATOM 721 N N . LEU A 1 92 ? 2.237 -0.681 -6.558 1.00 90.69 92 LEU A N 1
ATOM 722 C CA . LEU A 1 92 ? 1.211 -1.697 -6.810 1.00 90.69 92 LEU A CA 1
ATOM 723 C C . LEU A 1 92 ? 0.976 -2.598 -5.587 1.00 90.69 92 LEU A C 1
ATOM 725 O O . LEU A 1 92 ? -0.171 -2.951 -5.295 1.00 90.69 92 LEU A O 1
ATOM 729 N N . ASP A 1 93 ? 2.034 -2.924 -4.846 1.00 92.12 93 ASP A N 1
ATOM 730 C CA . ASP A 1 93 ? 1.946 -3.668 -3.590 1.00 92.12 93 ASP A CA 1
ATOM 731 C C . ASP A 1 93 ? 1.210 -2.853 -2.528 1.00 92.12 93 ASP A C 1
ATOM 733 O O . ASP A 1 93 ? 0.302 -3.377 -1.890 1.00 92.12 93 ASP A O 1
ATOM 737 N N . ALA A 1 94 ? 1.518 -1.561 -2.391 1.00 91.94 94 ALA A N 1
ATOM 738 C CA . ALA A 1 94 ? 0.834 -0.671 -1.456 1.00 91.94 94 ALA A CA 1
ATOM 739 C C . ALA A 1 94 ? -0.666 -0.545 -1.766 1.00 91.94 94 ALA A C 1
ATOM 741 O O . ALA A 1 94 ? -1.485 -0.600 -0.854 1.00 91.94 94 ALA A O 1
ATOM 742 N N . VAL A 1 95 ? -1.047 -0.454 -3.045 1.00 90.44 95 VAL A N 1
ATOM 743 C CA . VAL A 1 95 ? -2.459 -0.462 -3.477 1.00 90.44 95 VAL A CA 1
ATOM 744 C C . VAL A 1 95 ? -3.149 -1.766 -3.099 1.00 90.44 95 VAL A C 1
ATOM 746 O O . VAL A 1 95 ? -4.269 -1.754 -2.588 1.00 90.44 95 VAL A O 1
ATOM 749 N N . THR A 1 96 ? -2.488 -2.893 -3.349 1.00 91.25 96 THR A N 1
ATOM 750 C CA . THR A 1 96 ? -3.039 -4.217 -3.043 1.00 91.25 96 THR A CA 1
ATOM 751 C C . THR A 1 96 ? -3.203 -4.398 -1.536 1.00 91.25 96 THR A C 1
ATOM 753 O O . THR A 1 96 ? -4.270 -4.806 -1.077 1.00 91.25 96 THR A O 1
ATOM 756 N N . TYR A 1 97 ? -2.178 -4.028 -0.768 1.00 92.62 97 TYR A N 1
ATOM 757 C CA . TYR A 1 97 ? -2.188 -4.051 0.687 1.00 92.62 97 TYR A CA 1
ATOM 758 C C . TYR A 1 97 ? -3.303 -3.168 1.248 1.00 92.62 97 TYR A C 1
ATOM 760 O O . TYR A 1 97 ? -4.136 -3.653 2.007 1.00 92.62 97 TYR A O 1
ATOM 768 N N . LEU A 1 98 ? -3.391 -1.907 0.810 1.00 91.81 98 LEU A N 1
ATOM 769 C CA . LEU A 1 98 ? -4.423 -0.973 1.255 1.00 91.81 98 LEU A CA 1
ATOM 770 C C . LEU A 1 98 ? -5.829 -1.531 1.024 1.00 91.81 98 LEU A C 1
ATOM 772 O O . LEU A 1 98 ? -6.657 -1.522 1.931 1.00 91.81 98 LEU A O 1
ATOM 776 N N . ARG A 1 99 ? -6.108 -2.051 -0.175 1.00 89.25 99 ARG A N 1
ATOM 777 C CA . ARG A 1 99 ? -7.418 -2.642 -0.484 1.00 89.25 99 ARG A CA 1
ATOM 778 C C . ARG A 1 99 ? -7.729 -3.836 0.406 1.00 89.25 99 ARG A C 1
ATOM 780 O O . ARG A 1 99 ? -8.879 -3.993 0.813 1.00 89.25 99 ARG A O 1
ATOM 787 N N . ALA A 1 100 ? -6.730 -4.656 0.718 1.00 90.31 100 ALA A N 1
ATOM 788 C CA . ALA A 1 100 ? -6.888 -5.782 1.624 1.00 90.31 100 ALA A CA 1
ATOM 789 C C . ALA A 1 100 ? -7.160 -5.328 3.066 1.00 90.31 100 ALA A C 1
ATOM 791 O O . ALA A 1 100 ? -8.090 -5.855 3.675 1.00 90.31 100 ALA A O 1
ATOM 792 N N . VAL A 1 101 ? -6.446 -4.310 3.570 1.00 92.00 101 VAL A N 1
ATOM 793 C CA . VAL A 1 101 ? -6.719 -3.704 4.887 1.00 92.00 101 VAL A CA 1
ATOM 794 C C . VAL A 1 101 ? -8.134 -3.140 4.919 1.00 92.00 101 VAL A C 1
ATOM 796 O O . VAL A 1 101 ? -8.914 -3.522 5.783 1.00 92.00 101 VAL A O 1
ATOM 799 N N . CYS A 1 102 ? -8.508 -2.301 3.948 1.00 88.31 102 CYS A N 1
ATOM 800 C CA . CYS A 1 102 ? -9.853 -1.735 3.882 1.00 88.31 102 CYS A CA 1
ATOM 801 C C . CYS A 1 102 ? -10.918 -2.832 3.840 1.00 88.31 102 CYS A C 1
ATOM 803 O O . CYS A 1 102 ? -11.873 -2.767 4.597 1.00 88.31 102 CYS A O 1
ATOM 805 N N . THR A 1 103 ? -10.752 -3.863 3.008 1.00 87.88 103 THR A N 1
ATOM 806 C CA . THR A 1 103 ? -11.749 -4.939 2.895 1.00 87.88 103 THR A CA 1
ATOM 807 C C . THR A 1 103 ? -11.888 -5.733 4.194 1.00 87.88 103 THR A C 1
ATOM 809 O O . THR A 1 103 ? -13.007 -6.057 4.584 1.00 87.88 103 THR A O 1
ATOM 812 N N . GLN A 1 104 ? -10.777 -6.037 4.870 1.00 87.88 104 GLN A N 1
ATOM 813 C CA . GLN A 1 104 ? -10.790 -6.774 6.139 1.00 87.88 104 GLN A CA 1
ATOM 814 C C . GLN A 1 104 ? -11.311 -5.924 7.300 1.00 87.88 104 GLN A C 1
ATOM 816 O O . GLN A 1 104 ? -11.972 -6.458 8.183 1.00 87.88 104 GLN A O 1
ATOM 821 N N . PHE A 1 105 ? -11.059 -4.615 7.280 1.00 84.88 105 PHE A N 1
ATOM 822 C CA . PHE A 1 105 ? -11.466 -3.698 8.340 1.00 84.88 105 PHE A CA 1
ATOM 823 C C . PHE A 1 105 ? -12.918 -3.215 8.197 1.00 84.88 105 PHE A C 1
ATOM 825 O O . PHE A 1 105 ? -13.671 -3.233 9.163 1.00 84.88 105 PHE A O 1
ATOM 832 N N . THR A 1 106 ? -13.342 -2.810 6.994 1.00 80.88 106 THR A N 1
ATOM 833 C CA . THR A 1 106 ? -14.695 -2.272 6.732 1.00 80.88 106 THR A CA 1
ATOM 834 C C . THR A 1 106 ? -15.688 -3.335 6.260 1.00 80.88 106 THR A C 1
ATOM 836 O O . THR A 1 106 ? -16.874 -3.061 6.083 1.00 80.88 106 THR A O 1
ATOM 839 N N . GLY A 1 107 ? -15.217 -4.555 6.001 1.00 77.25 107 GLY A N 1
ATOM 840 C CA . GLY A 1 107 ? -16.054 -5.714 5.718 1.00 77.25 107 GLY A CA 1
ATOM 841 C C . GLY A 1 107 ? -16.583 -5.848 4.289 1.00 77.25 107 GLY A C 1
ATOM 842 O O . GLY A 1 107 ? -17.149 -6.902 4.017 1.00 77.25 107 GLY A O 1
ATOM 843 N N . LYS A 1 108 ? -16.421 -4.857 3.383 1.00 68.50 108 LYS A N 1
ATOM 844 C CA . LYS A 1 108 ? -16.601 -5.005 1.904 1.00 68.50 108 LYS A CA 1
ATOM 845 C C . LYS A 1 108 ? -16.455 -3.712 1.089 1.00 68.50 108 LYS A C 1
ATOM 847 O O . LYS A 1 108 ? -16.178 -3.790 -0.107 1.00 68.50 108 LYS A O 1
ATOM 852 N N . LYS A 1 109 ? -16.678 -2.528 1.671 1.00 75.94 109 LYS A N 1
ATOM 853 C CA . LYS A 1 109 ? -16.695 -1.268 0.906 1.00 75.94 109 LYS A CA 1
ATOM 854 C C . LYS A 1 109 ? -15.319 -0.603 0.931 1.00 75.94 109 LYS A C 1
ATOM 856 O O . LYS A 1 109 ? -14.842 -0.198 1.989 1.00 75.94 109 LYS A O 1
ATOM 861 N N . LEU A 1 110 ? -14.698 -0.467 -0.242 1.00 79.81 110 LEU A N 1
ATOM 862 C CA . LEU A 1 110 ? -13.516 0.383 -0.386 1.00 79.81 110 LEU A CA 1
ATOM 863 C C . LEU A 1 110 ? -13.909 1.851 -0.155 1.00 79.81 110 LEU A C 1
ATOM 865 O O . LEU A 1 110 ? -14.968 2.272 -0.638 1.00 79.81 110 LEU A O 1
ATOM 869 N N . PRO A 1 111 ? -13.077 2.636 0.549 1.00 80.00 111 PRO A N 1
ATOM 870 C CA . PRO A 1 111 ? -13.347 4.052 0.748 1.00 80.00 111 PRO A CA 1
ATOM 871 C C . PRO A 1 111 ? -13.287 4.816 -0.591 1.00 80.00 111 PRO A C 1
ATOM 873 O O . PRO A 1 111 ? -12.768 4.282 -1.578 1.00 80.00 111 PRO A O 1
ATOM 876 N N . PRO A 1 112 ? -13.811 6.054 -0.669 1.00 82.50 112 PRO A N 1
ATOM 877 C CA . PRO A 1 112 ? -13.690 6.898 -1.860 1.00 82.50 112 PRO A CA 1
ATOM 878 C C . PRO A 1 112 ? -12.242 7.011 -2.355 1.00 82.50 112 PRO A C 1
ATOM 880 O O . PRO A 1 112 ? -11.296 6.882 -1.575 1.00 82.50 112 PRO A O 1
ATOM 883 N N . ILE A 1 113 ? -12.052 7.244 -3.657 1.00 78.44 113 ILE A N 1
ATOM 884 C CA . ILE A 1 113 ? -10.714 7.244 -4.273 1.00 78.44 113 ILE A CA 1
ATOM 885 C C . ILE A 1 113 ? -9.802 8.320 -3.667 1.00 78.44 113 ILE A C 1
ATOM 887 O O . ILE A 1 113 ? -8.599 8.115 -3.550 1.00 78.44 113 ILE A O 1
ATOM 891 N N . GLU A 1 114 ? -10.374 9.431 -3.211 1.00 78.19 114 GLU A N 1
ATOM 892 C CA . GLU A 1 114 ? -9.674 10.510 -2.520 1.00 78.19 114 GLU A CA 1
ATOM 893 C C . GLU A 1 114 ? -9.068 10.019 -1.198 1.00 78.19 114 GLU A C 1
ATOM 895 O O . GLU A 1 114 ? -7.883 10.220 -0.948 1.00 78.19 114 GLU A O 1
ATOM 900 N N . VAL A 1 115 ? -9.848 9.284 -0.401 1.00 81.31 115 VAL A N 1
ATOM 901 C CA . VAL A 1 115 ? -9.391 8.678 0.859 1.00 81.31 115 VAL A CA 1
ATOM 902 C C . VAL A 1 115 ? -8.354 7.586 0.588 1.00 81.31 115 VAL A C 1
ATOM 904 O O . VAL A 1 115 ? -7.354 7.498 1.294 1.00 81.31 115 VAL A O 1
ATOM 907 N N . GLN A 1 116 ? -8.539 6.782 -0.467 1.00 83.88 116 GLN A N 1
ATOM 908 C CA . GLN A 1 116 ? -7.535 5.791 -0.873 1.00 83.88 116 GLN A CA 1
ATOM 909 C C . GLN A 1 116 ? -6.196 6.449 -1.233 1.00 83.88 116 GLN A C 1
ATOM 911 O O . GLN A 1 116 ? -5.148 5.935 -0.850 1.00 83.88 116 GLN A O 1
ATOM 916 N N . ASN A 1 117 ? -6.215 7.579 -1.943 1.00 82.44 117 ASN A N 1
ATOM 917 C CA . ASN A 1 117 ? -4.998 8.293 -2.325 1.00 82.44 117 ASN A CA 1
ATOM 918 C C . ASN A 1 117 ? -4.251 8.843 -1.104 1.00 82.44 117 ASN A C 1
ATOM 920 O O . ASN A 1 117 ? -3.034 8.691 -1.029 1.00 82.44 117 ASN A O 1
ATOM 924 N N . GLU A 1 118 ? -4.960 9.419 -0.132 1.00 82.50 118 GLU A N 1
ATOM 925 C CA . GLU A 1 118 ? -4.342 9.898 1.112 1.00 82.50 118 GLU A CA 1
ATOM 926 C C . GLU A 1 118 ? -3.744 8.747 1.931 1.00 82.50 118 GLU A C 1
ATOM 928 O O . GLU A 1 118 ? -2.602 8.828 2.386 1.00 82.50 118 GLU A O 1
ATOM 933 N N . LEU A 1 119 ? -4.457 7.623 2.039 1.00 87.56 119 LEU A N 1
ATOM 934 C CA . LEU A 1 119 ? -3.948 6.424 2.709 1.00 87.56 119 LEU A CA 1
ATOM 935 C C . LEU A 1 119 ? -2.714 5.848 2.007 1.00 87.56 119 LEU A C 1
ATOM 937 O O . LEU A 1 119 ? -1.763 5.431 2.667 1.00 87.56 119 LEU A O 1
ATOM 941 N N . LEU A 1 120 ? -2.687 5.859 0.673 1.00 88.00 120 LEU A N 1
ATOM 942 C CA . LEU A 1 120 ? -1.504 5.470 -0.096 1.00 88.00 120 LEU A CA 1
ATOM 943 C C . LEU A 1 120 ? -0.323 6.397 0.172 1.00 88.00 120 LEU A C 1
ATOM 945 O O . LEU A 1 120 ? 0.797 5.920 0.338 1.00 88.00 120 LEU A O 1
ATOM 949 N N . VAL A 1 121 ? -0.556 7.707 0.230 1.00 85.75 121 VAL A N 1
ATOM 950 C CA . VAL A 1 121 ? 0.484 8.686 0.559 1.00 85.75 121 VAL A CA 1
ATOM 951 C C . VAL A 1 121 ? 1.011 8.456 1.975 1.00 85.75 121 VAL A C 1
ATOM 953 O O . VAL A 1 121 ? 2.226 8.450 2.164 1.00 85.75 121 VAL A O 1
ATOM 956 N N . P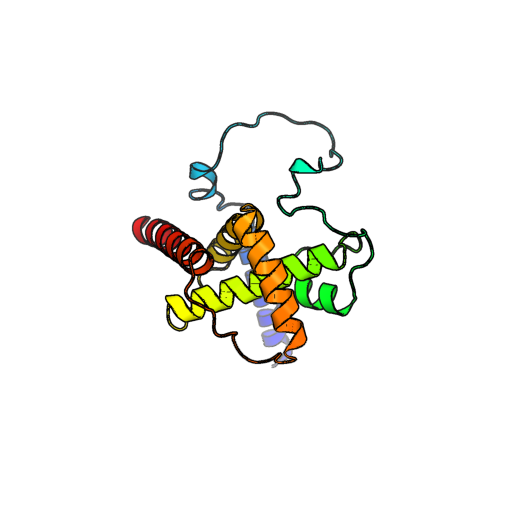HE A 1 122 ? 0.135 8.218 2.952 1.00 87.62 122 PHE A N 1
ATOM 957 C CA . PHE A 1 122 ? 0.517 7.875 4.323 1.00 87.62 122 PHE A CA 1
ATOM 958 C C . PHE A 1 122 ? 1.417 6.632 4.364 1.00 87.62 122 PHE A C 1
ATOM 960 O O . PHE A 1 122 ? 2.540 6.691 4.870 1.00 87.62 122 PHE A O 1
ATOM 967 N N . ILE A 1 123 ? 0.969 5.543 3.732 1.00 87.75 123 ILE A N 1
ATOM 968 C CA . ILE A 1 123 ? 1.714 4.285 3.624 1.00 87.75 123 ILE A CA 1
ATOM 969 C C . ILE A 1 123 ? 3.090 4.500 2.982 1.00 87.75 123 ILE A C 1
ATOM 971 O O . ILE A 1 123 ? 4.098 3.989 3.465 1.00 87.75 123 ILE A O 1
ATOM 975 N N . LEU A 1 124 ? 3.145 5.246 1.876 1.00 86.88 124 LEU A N 1
ATOM 976 C CA . LEU A 1 124 ? 4.378 5.463 1.125 1.00 86.88 124 LEU A CA 1
ATOM 977 C C . LEU A 1 124 ? 5.302 6.500 1.772 1.00 86.88 124 LEU A C 1
ATOM 979 O O . LEU A 1 124 ? 6.477 6.534 1.419 1.00 86.88 124 LEU A O 1
ATOM 983 N N . LYS A 1 125 ? 4.840 7.323 2.717 1.00 86.69 125 LYS A N 1
ATOM 984 C CA . LYS A 1 125 ? 5.688 8.262 3.475 1.00 86.69 125 LYS A CA 1
ATOM 985 C C . LYS A 1 125 ? 6.346 7.611 4.684 1.00 86.69 125 LYS A C 1
ATOM 987 O O . LYS A 1 125 ? 7.505 7.918 4.977 1.00 86.69 125 LYS A O 1
ATOM 992 N N . ASP A 1 126 ? 5.663 6.681 5.335 1.00 87.44 126 ASP A N 1
ATOM 993 C CA . ASP A 1 126 ? 6.194 5.984 6.499 1.00 87.44 126 ASP A CA 1
ATOM 994 C C . ASP A 1 126 ? 7.221 4.908 6.104 1.00 87.44 126 ASP A C 1
ATOM 996 O O . ASP A 1 126 ? 6.959 4.034 5.278 1.00 87.44 126 ASP A O 1
ATOM 1000 N N . LYS A 1 127 ? 8.431 4.980 6.671 1.00 88.31 127 LYS A N 1
ATOM 1001 C CA . LYS A 1 127 ? 9.514 4.051 6.318 1.00 88.31 127 LYS A CA 1
ATOM 1002 C C . LYS A 1 127 ? 9.209 2.613 6.737 1.00 88.31 127 LYS A C 1
ATOM 1004 O O . LYS A 1 127 ? 9.472 1.708 5.950 1.00 88.31 127 LYS A O 1
ATOM 1009 N N . ASP A 1 128 ? 8.656 2.419 7.929 1.00 91.06 128 ASP A N 1
ATOM 1010 C CA . ASP A 1 128 ? 8.356 1.091 8.463 1.00 91.06 128 ASP A CA 1
ATOM 1011 C C . ASP A 1 128 ? 7.270 0.403 7.625 1.00 91.06 128 ASP A C 1
ATOM 1013 O O . ASP A 1 128 ? 7.445 -0.736 7.189 1.00 91.06 128 ASP A O 1
ATOM 1017 N N . LEU A 1 129 ? 6.207 1.137 7.270 1.00 92.56 129 LEU A N 1
ATOM 1018 C CA . LEU A 1 129 ? 5.160 0.629 6.378 1.00 92.56 129 LEU A CA 1
ATOM 1019 C C . LEU A 1 129 ? 5.703 0.287 4.989 1.00 92.56 129 LEU A C 1
ATOM 1021 O O . LEU A 1 129 ? 5.381 -0.772 4.448 1.00 92.56 129 LEU A O 1
ATOM 1025 N N . ARG A 1 130 ? 6.550 1.143 4.406 1.00 91.62 130 ARG A N 1
ATOM 1026 C CA . ARG A 1 130 ? 7.175 0.855 3.108 1.00 91.62 130 ARG A CA 1
ATOM 1027 C C . ARG A 1 130 ? 8.026 -0.407 3.135 1.00 91.62 130 ARG A C 1
ATOM 1029 O O . ARG A 1 130 ? 7.914 -1.226 2.223 1.00 91.62 130 ARG A O 1
ATOM 1036 N N . ASP A 1 131 ? 8.888 -0.545 4.137 1.00 91.12 131 ASP A N 1
ATOM 1037 C CA . ASP A 1 131 ? 9.806 -1.678 4.245 1.00 91.12 131 ASP A CA 1
ATOM 1038 C C . ASP A 1 131 ? 9.023 -2.976 4.492 1.00 91.12 131 ASP A C 1
ATOM 1040 O O . ASP A 1 131 ? 9.275 -3.994 3.833 1.00 91.12 131 ASP A O 1
ATOM 1044 N N . TYR A 1 132 ? 7.994 -2.915 5.342 1.00 94.38 132 TYR A N 1
ATOM 1045 C CA . TYR A 1 132 ? 7.059 -4.012 5.555 1.00 94.38 132 TYR A CA 1
ATOM 1046 C C . TYR A 1 132 ? 6.348 -4.423 4.261 1.00 94.38 132 TYR A C 1
ATOM 1048 O O . TYR A 1 132 ? 6.411 -5.592 3.878 1.00 94.38 132 TYR A O 1
ATOM 1056 N N . ILE A 1 133 ? 5.720 -3.481 3.549 1.00 93.38 133 ILE A N 1
ATOM 1057 C CA . ILE A 1 133 ? 4.970 -3.760 2.313 1.00 93.38 133 ILE A CA 1
ATOM 1058 C C . ILE A 1 133 ? 5.890 -4.290 1.223 1.00 93.38 133 ILE A C 1
ATOM 1060 O O . ILE A 1 133 ? 5.510 -5.209 0.499 1.00 93.38 133 ILE A O 1
ATOM 1064 N N . ARG A 1 134 ? 7.116 -3.774 1.120 1.00 91.19 134 ARG A N 1
ATOM 1065 C CA . ARG A 1 134 ? 8.106 -4.285 0.171 1.00 91.19 134 ARG A CA 1
ATOM 1066 C C . ARG A 1 134 ? 8.419 -5.757 0.436 1.00 91.19 134 ARG A C 1
ATOM 1068 O O . ARG A 1 134 ? 8.449 -6.554 -0.503 1.00 91.19 134 ARG A O 1
ATOM 1075 N N . ASN A 1 135 ? 8.646 -6.131 1.695 1.00 92.44 135 ASN A N 1
ATOM 1076 C CA . ASN A 1 135 ? 8.904 -7.522 2.067 1.00 92.44 135 ASN A CA 1
ATOM 1077 C C . ASN A 1 135 ? 7.656 -8.398 1.865 1.00 92.44 135 ASN A C 1
ATOM 1079 O O . ASN A 1 135 ? 7.725 -9.457 1.239 1.00 92.44 135 ASN A O 1
ATOM 1083 N N . TRP A 1 136 ? 6.500 -7.929 2.333 1.00 93.75 136 TRP A N 1
ATOM 1084 C CA . TRP A 1 136 ? 5.215 -8.601 2.172 1.00 93.75 136 TRP A CA 1
ATOM 1085 C C . TRP A 1 136 ? 4.888 -8.862 0.696 1.00 93.75 136 TRP A C 1
ATOM 1087 O O . TRP A 1 136 ? 4.633 -10.007 0.332 1.00 93.75 136 TRP A O 1
ATOM 1097 N N . GLY A 1 137 ? 4.983 -7.850 -0.169 1.00 90.88 137 GLY A N 1
ATOM 1098 C CA . GLY A 1 137 ? 4.693 -7.953 -1.600 1.00 90.88 137 GLY A CA 1
ATOM 1099 C C . GLY A 1 137 ? 5.664 -8.874 -2.336 1.00 90.88 137 GLY A C 1
ATOM 1100 O O . GLY A 1 137 ? 5.262 -9.651 -3.203 1.00 90.88 137 GLY A O 1
ATOM 1101 N N . ASN A 1 138 ? 6.943 -8.874 -1.945 1.00 89.94 138 ASN A N 1
ATOM 1102 C CA . ASN A 1 138 ? 7.920 -9.838 -2.453 1.00 89.94 138 ASN A CA 1
ATOM 1103 C C . ASN A 1 138 ? 7.558 -11.280 -2.089 1.00 89.94 138 ASN A C 1
ATOM 1105 O O . ASN A 1 138 ? 7.669 -12.164 -2.937 1.00 89.94 138 ASN A O 1
ATOM 1109 N N . ASN A 1 139 ? 7.124 -11.522 -0.853 1.00 88.94 139 ASN A N 1
ATOM 1110 C CA . ASN A 1 139 ? 6.711 -12.853 -0.414 1.00 88.94 139 ASN A CA 1
ATOM 1111 C C . ASN A 1 139 ? 5.390 -13.268 -1.068 1.00 88.94 139 ASN A C 1
ATOM 1113 O O . ASN A 1 139 ? 5.282 -14.393 -1.543 1.00 88.94 139 ASN A O 1
ATOM 1117 N N . TRP A 1 140 ? 4.433 -12.349 -1.188 1.00 84.25 140 TRP A N 1
ATOM 1118 C CA . TRP A 1 140 ? 3.158 -12.579 -1.861 1.00 84.25 140 TRP A CA 1
ATOM 1119 C C . TRP A 1 140 ? 3.339 -12.939 -3.338 1.00 84.25 140 TRP A C 1
ATOM 1121 O O . TRP A 1 140 ? 2.790 -13.923 -3.814 1.00 84.25 140 TRP A O 1
ATOM 1131 N N . ARG A 1 141 ? 4.199 -12.232 -4.079 1.00 83.06 141 ARG A N 1
ATOM 1132 C CA . ARG A 1 141 ? 4.495 -12.598 -5.475 1.00 83.06 141 ARG A CA 1
ATOM 1133 C C . ARG A 1 141 ? 5.084 -14.003 -5.625 1.00 83.06 141 ARG A C 1
ATOM 1135 O O . ARG A 1 141 ? 4.857 -14.633 -6.655 1.00 83.06 141 ARG A O 1
ATOM 1142 N N . LYS A 1 142 ? 5.828 -14.490 -4.626 1.00 85.31 142 LYS A N 1
ATOM 1143 C CA . LYS A 1 142 ? 6.394 -15.848 -4.626 1.00 85.31 142 LYS A CA 1
ATOM 1144 C C . LYS A 1 142 ? 5.342 -16.932 -4.387 1.00 85.31 142 LYS A C 1
ATOM 1146 O O . LYS A 1 142 ? 5.569 -18.054 -4.820 1.00 85.31 142 LYS A O 1
ATOM 1151 N N . THR A 1 143 ? 4.215 -16.626 -3.735 1.00 79.75 143 THR A N 1
ATOM 1152 C CA . THR A 1 143 ? 3.147 -17.621 -3.511 1.00 79.75 143 THR A CA 1
ATOM 1153 C C . THR A 1 143 ? 2.373 -17.946 -4.789 1.00 79.75 143 THR A C 1
ATOM 1155 O O . THR A 1 143 ? 1.732 -18.988 -4.860 1.00 79.75 143 THR A O 1
ATOM 1158 N N . GLY A 1 144 ? 2.431 -17.079 -5.807 1.00 71.88 144 GLY A N 1
ATOM 1159 C CA . GLY A 1 144 ? 1.798 -17.305 -7.110 1.00 71.88 144 GLY A CA 1
ATOM 1160 C C . GLY A 1 144 ? 0.278 -17.100 -7.139 1.00 71.88 144 GLY A C 1
ATOM 1161 O O . GLY A 1 144 ? -0.317 -17.226 -8.208 1.00 71.88 144 GLY A O 1
ATOM 1162 N N . VAL A 1 145 ? -0.346 -16.737 -6.014 1.00 68.38 145 VAL A N 1
ATOM 1163 C CA . VAL A 1 145 ? -1.792 -16.480 -5.914 1.00 68.38 145 VAL A CA 1
ATOM 1164 C C . VAL A 1 145 ? -2.093 -15.070 -6.432 1.00 68.38 145 VAL A C 1
ATOM 1166 O O . VAL A 1 145 ? -1.622 -14.082 -5.870 1.00 68.38 145 VAL A O 1
ATOM 1169 N N . LYS A 1 146 ? -2.840 -14.962 -7.539 1.00 62.56 146 LYS A N 1
ATOM 1170 C CA . LYS A 1 146 ? -3.078 -13.682 -8.238 1.00 62.56 146 LYS A CA 1
ATOM 1171 C C . LYS A 1 146 ? -4.488 -13.112 -8.082 1.00 62.56 146 LYS A C 1
ATOM 1173 O O . LYS A 1 146 ? -4.640 -11.903 -8.229 1.00 62.56 146 LYS A O 1
ATOM 1178 N N . ASP A 1 147 ? -5.470 -13.944 -7.741 1.00 60.59 147 ASP A N 1
ATOM 1179 C CA . ASP A 1 147 ? -6.892 -13.582 -7.852 1.00 60.59 147 ASP A CA 1
ATOM 1180 C C . ASP A 1 147 ? -7.639 -13.558 -6.508 1.00 60.59 147 ASP A C 1
ATOM 1182 O O . ASP A 1 147 ? -8.841 -13.303 -6.463 1.00 60.59 147 ASP A O 1
ATOM 1186 N N . GLU A 1 148 ? -6.933 -13.769 -5.395 1.00 68.62 148 GLU A N 1
ATOM 1187 C CA . GLU A 1 148 ? -7.509 -13.691 -4.053 1.00 68.62 148 GLU A CA 1
ATOM 1188 C C . GLU A 1 148 ? -7.106 -12.397 -3.348 1.00 68.62 148 GLU A C 1
ATOM 1190 O O . GLU A 1 148 ? -5.954 -11.956 -3.417 1.00 68.62 148 GLU A O 1
ATOM 1195 N N . ILE A 1 149 ? -8.056 -11.799 -2.623 1.00 73.62 149 ILE A N 1
ATOM 1196 C CA . ILE A 1 149 ? -7.749 -10.716 -1.686 1.00 73.62 149 ILE A CA 1
ATOM 1197 C C . ILE A 1 149 ? -6.827 -11.307 -0.611 1.00 73.62 149 ILE A C 1
ATOM 1199 O O . ILE A 1 149 ? -7.234 -12.249 0.076 1.00 73.62 149 ILE A O 1
ATOM 1203 N N . PRO A 1 150 ? -5.600 -10.786 -0.440 1.00 83.25 150 PRO A N 1
ATOM 1204 C CA . PRO A 1 150 ? -4.649 -11.388 0.477 1.00 83.25 150 PRO A CA 1
ATOM 1205 C C . PRO A 1 150 ? -5.157 -11.265 1.912 1.00 83.25 150 PRO A C 1
ATOM 1207 O O . PRO A 1 150 ? -5.478 -10.167 2.366 1.00 83.25 150 PRO A O 1
ATOM 1210 N N . LYS A 1 151 ? -5.196 -12.383 2.643 1.00 85.44 151 LYS A N 1
ATOM 1211 C CA . LYS A 1 151 ? -5.446 -12.379 4.091 1.00 85.44 151 LYS A CA 1
ATOM 1212 C C . LYS A 1 151 ? -4.236 -11.770 4.790 1.00 85.44 151 LYS A C 1
ATOM 1214 O O . LYS A 1 151 ? -3.118 -12.263 4.630 1.00 85.44 151 LYS A O 1
ATOM 1219 N N . LEU A 1 152 ? -4.448 -10.680 5.522 1.00 88.62 152 LEU A N 1
ATOM 1220 C CA . LEU A 1 152 ? -3.360 -9.953 6.164 1.00 88.62 152 LEU A CA 1
ATOM 1221 C C . LEU A 1 152 ? -3.170 -10.465 7.589 1.00 88.62 152 LEU A C 1
ATOM 1223 O O . LEU A 1 152 ? -4.106 -10.928 8.238 1.00 88.62 152 LEU A O 1
ATOM 1227 N N . LYS A 1 153 ? -1.932 -10.398 8.078 1.00 88.94 153 LYS A N 1
ATOM 1228 C CA . LYS A 1 153 ? -1.664 -10.599 9.502 1.00 88.94 153 LYS A CA 1
ATOM 1229 C C . LYS A 1 153 ? -2.032 -9.308 10.227 1.00 88.94 153 LYS A C 1
ATOM 1231 O O . LYS A 1 153 ? -1.585 -8.245 9.811 1.00 88.94 153 LYS A O 1
ATOM 1236 N N . HIS A 1 154 ? -2.797 -9.415 11.308 1.00 89.88 154 HIS A N 1
ATOM 1237 C CA . HIS A 1 154 ? -3.122 -8.288 12.181 1.00 89.88 154 HIS A CA 1
ATOM 1238 C C . HIS A 1 154 ? -1.909 -7.989 13.070 1.00 89.88 154 HIS A C 1
ATOM 1240 O O . HIS A 1 154 ? -1.766 -8.543 14.154 1.00 89.88 154 HIS A O 1
ATOM 1246 N N . ASN A 1 155 ? -0.970 -7.215 12.533 1.00 91.56 155 ASN A N 1
ATOM 1247 C CA . ASN A 1 155 ? 0.237 -6.758 13.214 1.00 91.56 155 ASN A CA 1
ATOM 1248 C C . ASN A 1 155 ? 0.215 -5.231 13.382 1.00 91.56 155 ASN A C 1
ATOM 1250 O O . ASN A 1 155 ? -0.704 -4.564 12.911 1.00 91.56 155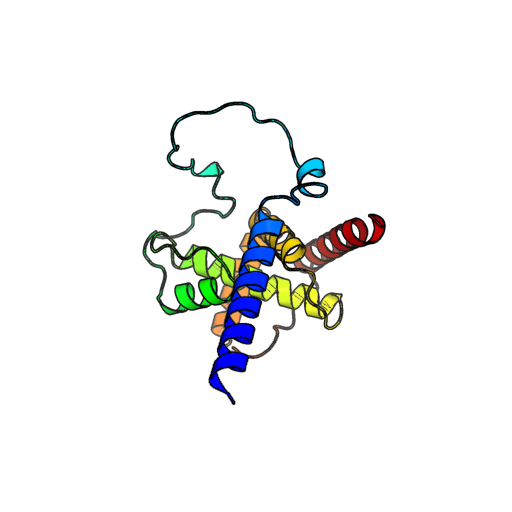 ASN A O 1
ATOM 1254 N N . SER A 1 156 ? 1.265 -4.666 13.980 1.00 93.38 156 SER A N 1
ATOM 1255 C CA . SER A 1 156 ? 1.359 -3.220 14.211 1.00 93.38 156 SER A CA 1
ATOM 1256 C C . SER A 1 156 ? 1.226 -2.384 12.930 1.00 93.38 156 SER A C 1
ATOM 1258 O O . SER A 1 156 ? 0.616 -1.319 12.951 1.00 93.38 156 SER A O 1
ATOM 1260 N N . GLN A 1 157 ? 1.739 -2.857 11.787 1.00 93.94 157 GLN A N 1
ATOM 1261 C CA . GLN A 1 157 ? 1.576 -2.165 10.502 1.00 93.94 157 GLN A CA 1
ATOM 1262 C C . GLN A 1 157 ? 0.131 -2.197 9.989 1.00 93.94 157 GLN A C 1
ATOM 1264 O O . GLN A 1 157 ? -0.326 -1.229 9.381 1.00 93.94 157 GLN A O 1
ATOM 1269 N N . PHE A 1 158 ? -0.593 -3.296 10.207 1.00 93.19 158 PHE A N 1
ATOM 1270 C CA . PHE A 1 158 ? -2.019 -3.381 9.902 1.00 93.19 158 PHE A CA 1
ATOM 1271 C C . PHE A 1 158 ? -2.819 -2.413 10.776 1.00 93.19 158 PHE A C 1
ATOM 1273 O O . PHE A 1 158 ? -3.598 -1.621 10.250 1.00 93.19 158 PHE A O 1
ATOM 1280 N N . GLU A 1 159 ? -2.586 -2.448 12.089 1.00 93.31 159 GLU A N 1
ATOM 1281 C CA . GLU A 1 159 ? -3.270 -1.601 13.072 1.00 93.31 159 GLU A CA 1
ATOM 1282 C C . GLU A 1 159 ? -3.068 -0.120 12.755 1.00 93.31 159 GLU A C 1
ATOM 1284 O O . GLU A 1 159 ? -4.040 0.616 12.620 1.00 93.31 159 GLU A O 1
ATOM 1289 N N . LYS A 1 160 ? -1.829 0.288 12.471 1.00 93.38 160 LYS A N 1
ATOM 1290 C CA . LYS A 1 160 ? -1.492 1.668 12.103 1.00 93.38 160 LYS A CA 1
ATOM 1291 C C . LYS A 1 160 ? -2.247 2.174 10.869 1.00 93.38 160 LYS A C 1
ATOM 1293 O O . LYS A 1 160 ? -2.655 3.331 10.813 1.00 93.38 160 LYS A O 1
ATOM 1298 N N . VAL A 1 161 ? -2.444 1.327 9.856 1.00 92.06 161 VAL A N 1
ATOM 1299 C CA . VAL A 1 161 ? -3.226 1.706 8.664 1.00 92.06 161 VAL A CA 1
ATOM 1300 C C . VAL A 1 161 ? -4.727 1.712 8.970 1.00 92.06 161 VAL A C 1
ATOM 1302 O O . VAL A 1 161 ? -5.439 2.587 8.480 1.00 92.06 161 VAL A O 1
ATOM 1305 N N . ALA A 1 162 ? -5.217 0.780 9.789 1.00 90.88 162 ALA A N 1
ATOM 1306 C CA . ALA A 1 162 ? -6.616 0.726 10.215 1.00 90.88 162 ALA A CA 1
ATOM 1307 C C . ALA A 1 162 ? -7.025 1.939 11.074 1.00 90.88 162 ALA A C 1
ATOM 1309 O O . ALA A 1 162 ? -8.110 2.502 10.888 1.00 90.88 162 ALA A O 1
ATOM 1310 N N . GLU A 1 163 ? -6.142 2.394 11.960 1.00 92.38 163 GLU A N 1
ATOM 1311 C CA . GLU A 1 163 ? -6.306 3.631 12.727 1.00 92.38 163 GLU A CA 1
ATOM 1312 C C . GLU A 1 163 ? -6.428 4.836 11.791 1.00 92.38 163 GLU A C 1
ATOM 1314 O O . GLU A 1 163 ? -7.416 5.570 11.859 1.00 92.38 163 GLU A O 1
ATOM 1319 N N . GLN A 1 164 ? -5.510 4.973 10.828 1.00 90.69 164 GLN A N 1
ATOM 1320 C CA . GLN A 1 164 ? -5.552 6.070 9.859 1.00 90.69 164 GLN A CA 1
ATOM 1321 C C . GLN A 1 164 ? -6.825 6.050 8.998 1.00 90.69 164 GLN A C 1
ATOM 1323 O O . GLN A 1 164 ? -7.380 7.105 8.682 1.00 90.69 164 GLN A O 1
ATOM 1328 N N . ILE A 1 165 ? -7.312 4.860 8.623 1.00 89.00 165 ILE A N 1
ATOM 1329 C CA . ILE A 1 165 ? -8.602 4.696 7.936 1.00 89.00 165 ILE A CA 1
ATOM 1330 C C . ILE A 1 165 ? -9.733 5.251 8.805 1.00 89.00 165 ILE A C 1
ATOM 1332 O O . ILE A 1 165 ? -10.566 6.009 8.313 1.00 89.00 165 ILE A O 1
ATOM 1336 N N . THR A 1 166 ? -9.753 4.896 10.089 1.00 87.62 166 THR A N 1
ATOM 1337 C CA . THR A 1 166 ? -10.786 5.334 11.036 1.00 87.62 166 THR A CA 1
ATOM 1338 C C . THR A 1 166 ? -10.792 6.852 11.197 1.00 87.62 166 THR A C 1
ATOM 1340 O O . THR A 1 166 ? -11.856 7.467 11.175 1.00 87.62 166 THR A O 1
ATOM 1343 N N . GLU A 1 167 ? -9.618 7.471 11.323 1.00 87.69 167 GLU A N 1
ATOM 1344 C CA . GLU A 1 167 ? -9.485 8.929 11.404 1.00 87.69 167 GLU A CA 1
ATOM 1345 C C . GLU A 1 167 ? -10.032 9.626 10.157 1.00 87.69 167 GLU A C 1
ATOM 1347 O O . GLU A 1 167 ? -10.822 10.564 10.265 1.00 87.69 167 GLU A O 1
ATOM 1352 N N . LEU A 1 168 ? -9.661 9.146 8.968 1.00 83.25 168 LEU A N 1
ATOM 1353 C CA . LEU A 1 168 ? -10.108 9.748 7.714 1.00 83.25 168 LEU A CA 1
ATOM 1354 C C . LEU A 1 168 ? -11.609 9.564 7.483 1.00 83.25 168 LEU A C 1
ATOM 1356 O O . LEU A 1 168 ? -12.254 10.486 6.991 1.00 83.25 168 LEU A O 1
ATOM 1360 N N . ILE A 1 169 ? -12.182 8.417 7.862 1.00 81.00 169 ILE A N 1
ATOM 1361 C CA . ILE A 1 169 ? -13.634 8.199 7.789 1.00 81.00 169 ILE A CA 1
ATOM 1362 C C . ILE A 1 169 ? -14.362 9.178 8.713 1.00 81.00 169 ILE A C 1
ATOM 1364 O O . ILE A 1 169 ? -15.274 9.861 8.257 1.00 81.00 169 ILE A O 1
ATOM 1368 N N . LYS A 1 170 ? -13.913 9.325 9.968 1.00 81.12 170 LYS A N 1
ATOM 1369 C CA . LYS A 1 170 ? -14.499 10.284 10.920 1.00 81.12 170 LYS A CA 1
ATOM 1370 C C . LYS A 1 170 ? -14.446 11.722 10.411 1.00 81.12 170 LYS A C 1
ATOM 1372 O O . LYS A 1 170 ? -15.403 12.460 10.598 1.00 81.12 170 LYS A O 1
ATOM 1377 N N . ILE A 1 171 ? -13.349 12.123 9.768 1.00 79.31 171 ILE A N 1
ATOM 1378 C CA . ILE A 1 171 ? -13.216 13.465 9.179 1.00 79.31 171 ILE A CA 1
ATOM 1379 C C . ILE A 1 171 ? -14.220 13.670 8.041 1.00 79.31 171 ILE A C 1
ATOM 1381 O O . ILE A 1 171 ? -14.786 14.752 7.916 1.00 79.31 171 ILE A O 1
ATOM 1385 N N . VAL A 1 172 ? -14.437 12.650 7.208 1.00 71.88 172 VAL A N 1
ATOM 1386 C CA . VAL A 1 172 ? -15.384 12.725 6.088 1.00 71.88 172 VAL A CA 1
ATOM 1387 C C . VAL A 1 172 ? -16.830 12.749 6.592 1.00 71.88 172 VAL A C 1
ATOM 1389 O O . VAL A 1 172 ? -17.606 13.580 6.134 1.00 71.88 172 VAL A O 1
ATOM 1392 N N . GLU A 1 173 ? -17.184 11.893 7.552 1.00 70.12 173 GLU A N 1
ATOM 1393 C CA . GLU A 1 173 ? -18.547 11.783 8.098 1.00 70.12 173 GLU A CA 1
ATOM 1394 C C . GLU A 1 173 ? -18.905 12.924 9.065 1.00 70.12 173 GLU A C 1
ATOM 1396 O O . GLU A 1 173 ? -20.039 13.379 9.088 1.00 70.12 173 GLU A O 1
ATOM 1401 N N . GLY A 1 174 ? -17.945 13.441 9.834 1.00 60.38 174 GLY A N 1
ATOM 1402 C CA . GLY A 1 174 ? -18.145 14.557 10.768 1.00 60.38 174 GLY A CA 1
ATOM 1403 C C . GLY A 1 174 ? -18.099 15.947 10.126 1.00 60.38 174 GLY A C 1
ATOM 1404 O O . GLY A 1 174 ? -17.998 16.940 10.843 1.00 60.38 174 GLY A O 1
ATOM 1405 N N . SER A 1 175 ? -18.102 16.022 8.792 1.00 52.81 175 SER A N 1
ATOM 1406 C CA . SER A 1 175 ? -18.098 17.276 8.026 1.00 52.81 175 SER A CA 1
ATOM 1407 C C . SER A 1 175 ? -19.452 17.617 7.385 1.00 52.81 175 SER A C 1
ATOM 1409 O O . SER A 1 175 ? -19.515 18.557 6.588 1.00 52.81 175 SER A O 1
ATOM 1411 N N . GLU A 1 176 ? -20.505 16.868 7.739 1.00 40.50 176 GLU A N 1
ATOM 1412 C CA . GLU A 1 176 ? -21.912 17.138 7.392 1.00 40.50 176 GLU A CA 1
ATOM 1413 C C . GLU A 1 176 ? -22.595 18.117 8.358 1.00 40.50 176 GLU A C 1
ATOM 1415 O O . GLU A 1 176 ? -22.364 18.025 9.586 1.00 40.50 176 GLU A O 1
#

Secondary structure (DSSP, 8-state):
-HHHHHHHHHHHHHHHHHHHHHHTTT--SSHHHHT--------S-----GGG-SS---S-BT---HHHHHHHHHTT----TT-BHHHHHHHHHHHHHHHHHHHHHHSSPPPPHHHHHHHHHHHHH-HHHHHHHHHHHHHHHHH---SSPPPPP-SHHHHHHHHHHHHHHHHHHTT-

Radius of gyration: 19.46 Å; chains: 1; bounding box: 52×50×50 Å

Foldseek 3Di:
DPVVVVVVVVVVVVVVVVVVVVVVVPPCDDVVVVPDDDDDDDDPDDPPPCVVPLADQDDAFQQDDPVLLVLCVVLVHDRDSRHHNLSSLLLSLLLLVLVLLCCVLVVHDDDPVVLSVVLSSVQRNDPVSSVVSSVVSVVVVVVVDDPDSDDDDPDPSSVVSSVSSVVVVCVVVVPD

pLDDT: mean 74.27, std 17.91, range [30.94, 94.38]